Protein AF-A0AAN8IFN5-F1 (afdb_monomer_lite)

InterPro domains:
  IPR032675 Leucine-rich repeat domain superfamily [G3DSA:3.80.10.10] (24-111)

Secondary structure (DSSP, 8-state):
--HHHHHHHHHHHHHHHTT-STTHHHHHHHHT---HHHHHHH-HHHHHHHHHHHTT-EEEESS---EE--HHHHHHHHTTS-TTSGGG---EEEEE-TT----TTS-TT--

Foldseek 3Di:
DDPVVVVVVVVVVVCVVVLNDVPSVVVLCVLQPADPVVCVQQNQQLQVQLSLLSQQKWWDKDPDPDIDNDNVVSCVVLVVADSVDPVSDIHTDDIGNVVGSYDPRRHPPVD

Sequence (111 aa):
MSRFLIRQQEKFVQALGRHNIPGLRWLLEGFNYYDISRVKEVGADRAAAEWIVRCGGAVKFDNIADTFDDYNALIKRTAELDPRIPEDKVKVTHIHAVDASVTGYGCRHFG

Organism: Trichostrongylus colubriformis (NCBI:txid6319)

Radius of gyration: 17.96 Å; chains: 1; boundi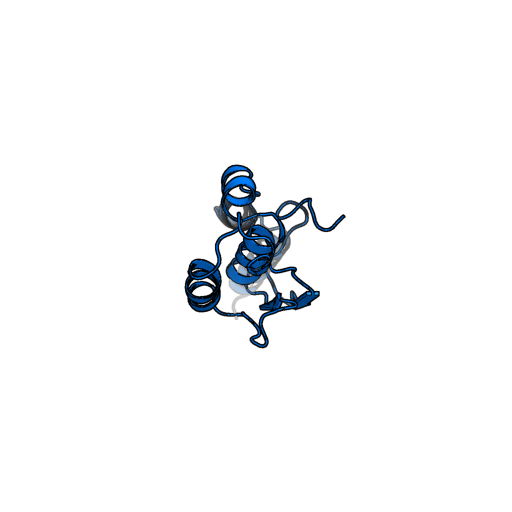ng box: 37×23×57 Å

pLDDT: mean 87.34, std 9.05, range [40.81, 97.0]

Structure (mmCIF, N/CA/C/O backbone):
data_AF-A0AAN8IFN5-F1
#
_entry.id   AF-A0AAN8IFN5-F1
#
loop_
_atom_site.group_PDB
_atom_site.id
_atom_site.type_symbol
_atom_site.label_atom_id
_atom_site.label_alt_id
_atom_site.label_comp_id
_atom_site.label_asym_id
_atom_site.label_entity_id
_atom_site.label_seq_id
_atom_site.pdbx_PDB_ins_code
_atom_site.Cartn_x
_atom_site.Cartn_y
_atom_site.Cartn_z
_atom_site.occupancy
_atom_site.B_iso_or_equiv
_atom_site.auth_seq_id
_atom_site.auth_comp_id
_atom_site.auth_asym_id
_atom_site.auth_atom_id
_atom_site.pdbx_PDB_model_num
ATOM 1 N N . MET A 1 1 ? 15.290 -10.030 -37.961 1.00 60.56 1 MET A N 1
ATOM 2 C CA . MET A 1 1 ? 15.480 -8.734 -37.265 1.00 60.56 1 MET A CA 1
ATOM 3 C C . MET A 1 1 ? 16.890 -8.211 -37.527 1.00 60.56 1 MET A C 1
ATOM 5 O O . MET A 1 1 ? 17.817 -9.009 -37.526 1.00 60.56 1 MET A O 1
ATOM 9 N N . SER A 1 2 ? 17.063 -6.908 -37.786 1.00 83.44 2 SER A N 1
ATOM 10 C CA . SER A 1 2 ? 18.387 -6.285 -37.997 1.00 83.44 2 SER A CA 1
ATOM 11 C C . SER A 1 2 ? 19.271 -6.414 -36.745 1.00 83.44 2 SER A C 1
ATOM 13 O O . SER A 1 2 ? 18.787 -6.195 -35.637 1.00 83.44 2 SER A O 1
ATOM 15 N N . ARG A 1 3 ? 20.573 -6.713 -36.903 1.00 80.00 3 ARG A N 1
ATOM 16 C CA . ARG A 1 3 ? 21.554 -6.807 -35.792 1.00 80.00 3 ARG A CA 1
ATOM 17 C C . ARG A 1 3 ? 21.601 -5.542 -34.925 1.00 80.00 3 ARG A C 1
ATOM 19 O O . ARG A 1 3 ? 21.883 -5.618 -33.733 1.00 80.00 3 ARG A O 1
ATOM 26 N N . PHE A 1 4 ? 21.296 -4.386 -35.513 1.00 83.25 4 PHE A N 1
ATOM 27 C CA . PHE A 1 4 ? 21.179 -3.122 -34.789 1.00 83.25 4 PHE A CA 1
ATOM 28 C C . PHE A 1 4 ? 20.012 -3.131 -33.791 1.00 83.25 4 PHE A C 1
ATOM 30 O O . PHE A 1 4 ? 20.188 -2.723 -32.647 1.00 83.25 4 PHE A O 1
ATOM 37 N N . LEU A 1 5 ? 18.846 -3.646 -34.200 1.00 81.62 5 LEU A N 1
ATOM 38 C CA . LEU A 1 5 ? 17.653 -3.720 -33.350 1.00 81.62 5 LEU A CA 1
ATOM 39 C C . LEU A 1 5 ? 17.860 -4.681 -32.177 1.00 81.62 5 LEU A C 1
ATOM 41 O O . LEU A 1 5 ? 17.500 -4.345 -31.055 1.00 81.62 5 LEU A O 1
ATOM 45 N N . ILE A 1 6 ? 18.517 -5.820 -32.415 1.00 85.12 6 ILE A N 1
ATOM 46 C CA . ILE A 1 6 ? 18.852 -6.797 -31.365 1.00 85.12 6 ILE A CA 1
ATOM 47 C C . ILE A 1 6 ? 19.754 -6.148 -30.303 1.00 85.12 6 ILE A C 1
ATOM 49 O O . ILE A 1 6 ? 19.455 -6.199 -29.115 1.00 85.12 6 ILE A O 1
ATOM 53 N N . ARG A 1 7 ? 20.803 -5.428 -30.725 1.00 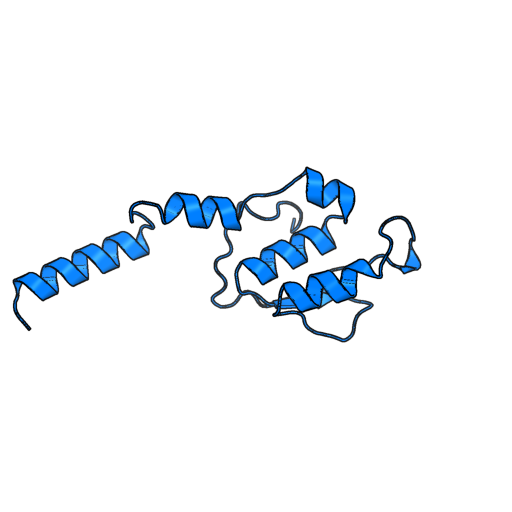84.00 7 ARG A N 1
ATOM 54 C CA . ARG A 1 7 ? 21.719 -4.741 -29.800 1.00 84.00 7 ARG A CA 1
ATOM 55 C C . ARG A 1 7 ? 21.049 -3.602 -29.018 1.00 84.00 7 ARG A C 1
ATOM 57 O O . ARG A 1 7 ? 21.442 -3.321 -27.888 1.00 84.00 7 ARG A O 1
ATOM 64 N N . GLN A 1 8 ? 20.068 -2.915 -29.609 1.00 84.06 8 GLN A N 1
ATOM 65 C CA . GLN A 1 8 ? 19.267 -1.904 -28.905 1.00 84.06 8 GLN A CA 1
ATOM 66 C C . GLN A 1 8 ? 18.323 -2.553 -27.883 1.00 84.06 8 GLN A C 1
ATOM 68 O O . GLN A 1 8 ? 18.236 -2.078 -26.752 1.00 84.06 8 GLN A O 1
ATOM 73 N N . GLN A 1 9 ? 17.689 -3.671 -28.244 1.00 85.31 9 GLN A N 1
ATOM 74 C CA . GLN A 1 9 ? 16.834 -4.447 -27.347 1.00 85.31 9 GLN A CA 1
ATOM 75 C C . GLN A 1 9 ? 17.617 -4.968 -26.134 1.00 85.31 9 GLN A C 1
ATOM 77 O O . GLN A 1 9 ? 17.173 -4.792 -25.004 1.00 85.31 9 GLN A O 1
ATOM 82 N N . GLU A 1 10 ? 18.814 -5.524 -26.335 1.00 86.81 10 GLU A N 1
ATOM 83 C CA . GLU A 1 10 ? 19.684 -5.991 -25.245 1.00 86.81 10 GLU A CA 1
ATOM 84 C C . GLU A 1 10 ? 20.072 -4.860 -24.285 1.00 86.81 10 GLU A C 1
ATOM 86 O O . GLU A 1 10 ? 19.984 -5.019 -23.068 1.00 86.81 10 GLU A O 1
ATOM 91 N N . LYS A 1 11 ? 20.463 -3.691 -24.815 1.00 83.19 11 LYS A N 1
ATOM 92 C CA . LYS A 1 11 ? 20.776 -2.512 -23.991 1.00 83.19 11 LYS A CA 1
ATOM 93 C C . LYS A 1 11 ? 19.572 -2.049 -23.179 1.00 83.19 11 LYS A C 1
ATOM 95 O O . LYS A 1 11 ? 19.741 -1.675 -22.022 1.00 83.19 11 LYS A O 1
ATOM 100 N N . PHE A 1 12 ? 18.379 -2.083 -23.768 1.00 81.81 12 PHE A N 1
ATOM 101 C CA . PHE A 1 12 ? 17.147 -1.717 -23.080 1.00 81.81 12 PHE A CA 1
ATOM 102 C C . PHE A 1 12 ? 16.805 -2.708 -21.962 1.00 81.81 12 PHE A C 1
ATOM 104 O O . PHE A 1 12 ? 16.565 -2.280 -20.840 1.00 81.81 12 PHE A O 1
ATOM 111 N N . VAL A 1 13 ? 16.871 -4.018 -22.221 1.00 82.50 13 VAL A N 1
ATOM 112 C CA . VAL A 1 13 ? 16.639 -5.059 -21.201 1.00 82.50 13 VAL A CA 1
ATOM 113 C C . VAL A 1 13 ? 17.644 -4.938 -20.050 1.00 82.50 13 VAL A C 1
ATOM 115 O O . VAL A 1 13 ? 17.261 -5.004 -18.885 1.00 82.50 13 VAL A O 1
ATOM 118 N N . GLN A 1 14 ? 18.920 -4.679 -20.354 1.00 82.88 14 GLN A N 1
ATOM 119 C CA . GLN A 1 14 ? 19.953 -4.436 -19.340 1.00 82.88 14 GLN A CA 1
ATOM 120 C C . GLN A 1 14 ? 19.698 -3.153 -18.534 1.00 82.88 14 GLN A C 1
ATOM 122 O O . GLN A 1 14 ? 19.917 -3.130 -17.324 1.00 82.88 14 GLN A O 1
ATOM 127 N N . ALA A 1 15 ? 19.228 -2.081 -19.178 1.00 78.19 15 ALA A N 1
ATOM 128 C CA . ALA A 1 15 ? 18.848 -0.849 -18.491 1.00 78.19 15 ALA A CA 1
ATOM 129 C C . ALA A 1 15 ? 17.613 -1.053 -17.597 1.00 78.19 15 ALA A C 1
ATOM 131 O O . ALA A 1 15 ? 17.606 -0.566 -16.468 1.00 78.19 15 ALA A O 1
ATOM 132 N N . LEU A 1 16 ? 16.618 -1.815 -18.065 1.00 77.00 16 LEU A N 1
ATOM 133 C CA . LEU A 1 16 ? 15.410 -2.181 -17.322 1.00 77.00 16 LEU A CA 1
ATOM 134 C C . LEU A 1 16 ? 15.766 -2.984 -16.063 1.00 77.00 16 LEU A C 1
ATOM 136 O O . LEU A 1 16 ? 15.359 -2.608 -14.969 1.00 77.00 16 LEU A O 1
ATOM 140 N N . GLY A 1 17 ? 16.602 -4.020 -16.201 1.00 74.19 17 GLY A N 1
ATOM 141 C CA . GLY A 1 17 ? 17.054 -4.849 -15.077 1.00 74.19 17 GLY A CA 1
ATOM 142 C C . GLY A 1 17 ? 17.931 -4.106 -14.064 1.00 74.19 17 GLY A C 1
ATOM 143 O O . GLY A 1 17 ? 17.991 -4.487 -12.902 1.00 74.19 17 GLY A O 1
ATOM 144 N N . ARG A 1 18 ? 18.592 -3.015 -14.474 1.00 78.94 18 ARG A N 1
ATOM 145 C CA . ARG A 1 18 ? 19.336 -2.116 -13.572 1.00 78.94 18 ARG A CA 1
ATOM 146 C C . ARG A 1 18 ? 18.488 -0.961 -13.035 1.00 78.94 18 ARG A C 1
ATOM 148 O O . ARG A 1 18 ? 19.039 -0.079 -12.381 1.00 78.94 18 ARG A O 1
ATOM 155 N N . HIS A 1 19 ? 17.196 -0.908 -13.373 1.00 71.75 19 HIS A N 1
ATOM 156 C CA . HIS A 1 19 ? 16.312 0.241 -13.141 1.00 71.75 19 HIS A CA 1
ATOM 157 C C . HIS A 1 19 ? 16.904 1.585 -13.611 1.00 71.75 19 HIS A C 1
ATOM 159 O O . HIS A 1 19 ? 16.549 2.654 -13.117 1.00 71.75 19 HIS A O 1
ATOM 165 N N . ASN A 1 20 ? 17.812 1.541 -14.589 1.00 74.38 20 ASN A N 1
ATOM 166 C CA . ASN A 1 20 ? 18.562 2.682 -15.103 1.00 74.38 20 ASN A CA 1
ATOM 167 C C . ASN A 1 20 ? 17.937 3.201 -16.404 1.00 74.38 20 ASN A C 1
ATOM 169 O O . ASN A 1 20 ? 18.617 3.437 -17.403 1.00 74.38 20 ASN A O 1
ATOM 173 N N . ILE A 1 21 ? 16.612 3.311 -16.393 1.00 82.38 21 ILE A N 1
ATOM 174 C CA . ILE A 1 21 ? 15.839 3.976 -17.436 1.00 82.38 21 ILE A CA 1
ATOM 175 C C . ILE A 1 21 ? 15.494 5.368 -16.902 1.00 82.38 21 ILE A C 1
ATOM 177 O O . ILE A 1 21 ? 15.077 5.472 -15.742 1.00 82.38 21 ILE A O 1
ATOM 181 N N . PRO A 1 22 ? 15.660 6.439 -17.700 1.00 81.06 22 PRO A N 1
ATOM 182 C CA . PRO A 1 22 ? 15.302 7.787 -17.271 1.00 81.06 22 PRO A CA 1
ATOM 183 C C . PRO A 1 22 ? 13.882 7.830 -16.687 1.00 81.06 22 PRO A C 1
ATOM 185 O O . PRO A 1 22 ? 12.934 7.374 -17.319 1.00 81.06 22 PRO A O 1
ATOM 188 N N . GLY A 1 23 ? 13.747 8.329 -15.457 1.00 82.75 23 GLY A N 1
ATOM 189 C CA . GLY A 1 23 ? 12.464 8.445 -14.749 1.00 82.75 23 GLY A CA 1
ATOM 190 C C . GLY A 1 23 ? 11.969 7.181 -14.030 1.00 82.75 23 GLY A C 1
ATOM 191 O O . GLY A 1 23 ? 11.238 7.314 -13.052 1.00 82.75 23 GLY A O 1
ATOM 192 N N . LEU A 1 24 ? 12.404 5.973 -14.417 1.00 84.75 24 LEU A N 1
ATOM 193 C CA . LEU A 1 24 ? 11.949 4.723 -13.783 1.00 84.75 24 LEU A CA 1
ATOM 194 C C . LEU A 1 24 ? 12.334 4.661 -12.302 1.00 84.75 24 LEU A C 1
ATOM 196 O O . LEU A 1 24 ? 11.525 4.280 -11.462 1.00 84.75 24 LEU A O 1
ATOM 200 N N . ARG A 1 25 ? 13.558 5.079 -11.972 1.00 85.00 25 ARG A N 1
ATOM 201 C CA . ARG A 1 25 ? 14.026 5.123 -10.585 1.00 85.00 25 ARG A CA 1
ATOM 202 C C . ARG A 1 25 ? 13.174 6.050 -9.715 1.00 85.00 25 ARG A C 1
ATOM 204 O O . ARG A 1 25 ? 12.741 5.636 -8.649 1.00 85.00 25 ARG A O 1
ATOM 211 N N . TRP A 1 26 ? 12.895 7.261 -10.197 1.00 88.38 26 TRP A N 1
ATOM 212 C CA . TRP A 1 26 ? 12.047 8.228 -9.492 1.00 88.38 26 TRP A CA 1
ATOM 213 C C . TRP A 1 26 ? 10.625 7.689 -9.280 1.00 88.38 26 TRP A C 1
ATOM 215 O O . TRP A 1 26 ? 10.067 7.835 -8.197 1.00 88.38 26 TRP A O 1
ATOM 225 N N . LEU A 1 27 ? 10.066 7.005 -10.284 1.00 89.19 27 LEU A N 1
ATOM 226 C CA . LEU A 1 27 ? 8.751 6.374 -10.181 1.00 89.19 27 LEU A CA 1
ATOM 227 C C . LEU A 1 27 ? 8.732 5.277 -9.106 1.00 89.19 27 LEU A C 1
ATOM 229 O O . LEU A 1 27 ? 7.852 5.268 -8.249 1.00 89.19 27 LEU A O 1
ATOM 233 N N . LEU A 1 28 ? 9.720 4.376 -9.125 1.00 88.44 28 LEU A N 1
ATOM 234 C CA . LEU A 1 28 ? 9.835 3.296 -8.140 1.00 88.44 28 LEU A CA 1
ATOM 235 C C . LEU A 1 28 ? 10.028 3.839 -6.723 1.00 88.44 28 LEU A C 1
ATOM 237 O O . LEU A 1 28 ? 9.387 3.345 -5.795 1.00 88.44 28 LEU A O 1
ATOM 241 N N . GLU A 1 29 ? 10.867 4.866 -6.565 1.00 88.62 29 GLU A N 1
ATOM 242 C CA . GLU A 1 29 ? 11.084 5.561 -5.294 1.00 88.62 29 GLU A CA 1
ATOM 243 C C . GLU A 1 29 ? 9.797 6.236 -4.794 1.00 88.62 29 GLU A C 1
ATOM 245 O O . GLU A 1 29 ? 9.479 6.119 -3.615 1.00 88.62 29 GLU A O 1
ATOM 250 N N . GLY A 1 30 ? 9.013 6.867 -5.675 1.00 91.19 30 GLY A N 1
ATOM 251 C CA . GLY A 1 30 ? 7.734 7.489 -5.323 1.00 91.19 30 GLY A CA 1
ATOM 252 C C . GLY A 1 30 ? 6.683 6.479 -4.853 1.00 91.19 30 GLY A C 1
ATOM 253 O O . GLY A 1 30 ? 6.093 6.645 -3.787 1.00 91.19 30 GLY A O 1
ATOM 254 N N . PHE A 1 31 ? 6.490 5.385 -5.596 1.00 91.56 31 PHE A N 1
ATOM 255 C CA . PHE A 1 31 ? 5.554 4.318 -5.209 1.00 91.56 31 PHE A CA 1
ATOM 256 C C . PHE A 1 31 ? 5.970 3.612 -3.915 1.00 91.56 31 PHE A C 1
ATOM 258 O O . PHE A 1 31 ? 5.121 3.196 -3.126 1.00 91.56 31 PHE A O 1
ATOM 265 N N . ASN A 1 32 ? 7.270 3.506 -3.653 1.00 91.94 32 ASN A N 1
ATOM 266 C CA . ASN A 1 32 ? 7.805 2.897 -2.440 1.00 91.94 32 ASN A CA 1
ATOM 267 C C . ASN A 1 32 ? 8.146 3.910 -1.344 1.00 91.94 32 ASN A C 1
ATOM 269 O O . ASN A 1 32 ? 8.814 3.558 -0.377 1.00 91.94 32 ASN A O 1
ATOM 273 N N . TYR A 1 33 ? 7.700 5.159 -1.460 1.00 91.69 33 TYR A N 1
ATOM 274 C CA . TYR A 1 33 ? 7.974 6.148 -0.432 1.00 91.69 33 TYR A CA 1
ATOM 275 C C . TYR A 1 33 ? 7.218 5.814 0.861 1.00 91.69 33 TYR A C 1
ATOM 277 O O . TYR A 1 33 ? 6.006 5.562 0.856 1.00 91.69 33 TYR A O 1
ATOM 285 N N . TYR A 1 34 ? 7.950 5.827 1.975 1.00 90.38 34 TYR A N 1
ATOM 286 C CA . TYR A 1 34 ? 7.395 5.616 3.304 1.00 90.38 34 TYR A CA 1
ATOM 287 C C . TYR A 1 34 ? 6.824 6.924 3.862 1.00 90.38 34 TYR A C 1
ATOM 289 O O . TYR A 1 34 ? 7.562 7.807 4.308 1.00 90.38 34 TYR A O 1
ATOM 297 N N . ASP A 1 35 ? 5.497 7.040 3.851 1.00 90.56 35 ASP A N 1
ATOM 298 C CA . ASP A 1 35 ? 4.795 8.220 4.345 1.00 90.56 35 ASP A CA 1
ATOM 299 C C . ASP A 1 35 ? 4.508 8.126 5.854 1.00 90.56 35 ASP A C 1
ATOM 301 O O . ASP A 1 35 ? 3.529 7.531 6.308 1.00 90.56 35 ASP A O 1
ATOM 305 N N . ILE A 1 36 ? 5.371 8.771 6.642 1.00 90.94 36 ILE A N 1
ATOM 306 C CA . ILE A 1 36 ? 5.249 8.857 8.105 1.00 90.94 36 ILE A CA 1
ATOM 307 C C . ILE A 1 36 ? 3.957 9.574 8.526 1.00 90.94 36 ILE A C 1
ATOM 309 O O . ILE A 1 36 ? 3.403 9.270 9.583 1.00 90.94 36 ILE A O 1
ATOM 313 N N . SER A 1 37 ? 3.486 10.546 7.740 1.00 92.69 37 SER A N 1
ATOM 314 C CA . SER A 1 37 ? 2.263 11.283 8.064 1.00 92.69 37 SER A CA 1
ATOM 315 C C . SER A 1 37 ? 1.042 10.381 7.920 1.00 92.69 37 SER A C 1
ATOM 317 O O . SER A 1 37 ? 0.231 10.308 8.844 1.00 92.69 37 SER A O 1
ATOM 319 N N . ARG A 1 38 ? 1.001 9.577 6.850 1.00 91.31 38 ARG A N 1
ATOM 320 C CA . ARG A 1 38 ? -0.056 8.591 6.625 1.00 91.31 38 ARG A CA 1
ATOM 321 C C . ARG A 1 38 ? -0.087 7.529 7.717 1.00 91.31 38 ARG A C 1
ATOM 323 O O . ARG A 1 38 ? -1.146 7.220 8.248 1.00 91.31 38 ARG A O 1
ATOM 330 N N . VAL A 1 39 ? 1.075 7.030 8.137 1.00 91.25 39 VAL A N 1
ATOM 331 C CA . VAL A 1 39 ? 1.172 6.051 9.237 1.00 91.25 39 VAL A CA 1
ATOM 332 C C . VAL A 1 39 ? 0.604 6.602 10.547 1.00 91.25 39 VAL A C 1
ATOM 334 O O . VAL A 1 39 ? -0.037 5.864 11.290 1.00 91.25 39 VAL A O 1
ATOM 337 N N . LYS A 1 40 ? 0.799 7.894 10.837 1.00 90.06 40 LYS A N 1
ATOM 338 C CA . LYS A 1 40 ? 0.206 8.534 12.023 1.00 90.06 40 LYS A CA 1
ATOM 339 C C . LYS A 1 40 ? -1.309 8.697 11.912 1.00 90.06 40 LYS A C 1
ATOM 341 O O . LYS A 1 40 ? -1.986 8.659 12.932 1.00 90.06 40 LYS A O 1
ATOM 346 N N . GLU A 1 41 ? -1.816 8.909 10.704 1.00 89.81 41 GLU A N 1
ATOM 347 C CA . GLU A 1 41 ? -3.238 9.117 10.439 1.00 89.81 41 GLU A CA 1
ATOM 348 C C . GLU A 1 41 ? -4.035 7.809 10.514 1.00 89.81 41 GLU A C 1
ATOM 350 O O . GLU A 1 41 ? -5.044 7.752 11.210 1.00 89.81 41 GLU A O 1
ATOM 355 N N . VAL A 1 42 ? -3.577 6.759 9.820 1.00 89.19 42 VAL A N 1
ATOM 356 C CA . VAL A 1 42 ? -4.337 5.504 9.656 1.00 89.19 42 VAL A CA 1
ATOM 357 C C . VAL A 1 42 ? -3.746 4.308 10.402 1.00 89.19 42 VAL A C 1
ATOM 359 O O . VAL A 1 42 ? -4.374 3.254 10.474 1.00 89.19 42 VAL A O 1
ATOM 362 N N . GLY A 1 43 ? -2.553 4.447 10.974 1.00 89.69 43 GLY A N 1
ATOM 363 C CA . GLY A 1 43 ? -1.821 3.353 11.606 1.00 89.69 43 GLY A CA 1
ATOM 364 C C . GLY A 1 43 ? -0.921 2.580 10.636 1.00 89.69 43 GLY A C 1
ATOM 365 O O . GLY A 1 43 ? -1.047 2.661 9.413 1.00 89.69 43 GLY A O 1
ATOM 366 N N . ALA A 1 44 ? 0.015 1.815 11.206 1.00 90.06 44 ALA A N 1
ATOM 367 C CA . ALA A 1 44 ? 1.050 1.108 10.452 1.00 90.06 44 ALA A CA 1
ATOM 368 C C . ALA A 1 44 ? 0.480 0.029 9.519 1.00 90.06 44 ALA A C 1
ATOM 370 O O . ALA A 1 44 ? 0.843 0.001 8.348 1.00 90.06 44 ALA A O 1
ATOM 371 N N . ASP A 1 45 ? -0.441 -0.808 10.003 1.00 91.88 45 ASP A N 1
ATOM 372 C CA . ASP A 1 45 ? -1.056 -1.886 9.220 1.00 91.88 45 ASP A CA 1
ATOM 373 C C . ASP A 1 45 ? -1.798 -1.368 7.983 1.00 91.88 45 ASP A C 1
ATOM 375 O O . ASP A 1 45 ? -1.616 -1.883 6.880 1.00 91.88 45 ASP A O 1
ATOM 379 N N . ARG A 1 46 ? -2.594 -0.304 8.136 1.00 92.00 46 ARG A N 1
ATOM 380 C CA . ARG A 1 46 ? -3.344 0.291 7.020 1.00 92.00 46 ARG A CA 1
ATOM 381 C C . ARG A 1 46 ? -2.419 0.976 6.020 1.00 92.00 46 ARG A C 1
ATOM 383 O O . ARG A 1 46 ? -2.555 0.751 4.823 1.00 92.00 46 ARG A O 1
ATOM 390 N N . ALA A 1 47 ? -1.431 1.734 6.494 1.00 92.81 47 ALA A N 1
ATOM 391 C CA . ALA A 1 47 ? -0.431 2.340 5.615 1.00 92.81 47 ALA A CA 1
ATOM 392 C C . ALA A 1 47 ? 0.398 1.280 4.862 1.00 92.81 47 ALA A C 1
ATOM 394 O O . ALA A 1 47 ? 0.730 1.461 3.690 1.00 92.81 47 ALA A O 1
ATOM 395 N N . ALA A 1 48 ? 0.702 0.154 5.511 1.00 92.75 48 ALA A N 1
ATOM 396 C CA . ALA A 1 48 ? 1.399 -0.960 4.888 1.00 92.75 48 ALA A CA 1
ATOM 397 C C . ALA A 1 48 ? 0.535 -1.652 3.824 1.00 92.75 48 ALA A C 1
ATOM 399 O O . ALA A 1 48 ? 1.021 -1.916 2.727 1.00 92.75 48 ALA A O 1
ATOM 400 N N . ALA A 1 49 ? -0.748 -1.883 4.111 1.00 94.12 49 ALA A N 1
ATOM 401 C CA . ALA A 1 49 ? -1.714 -2.402 3.147 1.00 94.12 49 ALA A CA 1
ATOM 402 C C . ALA A 1 49 ? -1.825 -1.509 1.903 1.00 94.12 49 ALA A C 1
ATOM 404 O O . ALA A 1 49 ? -1.710 -1.995 0.779 1.00 94.12 49 ALA A O 1
ATOM 405 N N . GLU A 1 50 ? -1.968 -0.196 2.100 1.00 94.56 50 GLU A N 1
ATOM 406 C CA . GLU A 1 50 ? -2.001 0.789 1.015 1.00 94.56 50 GLU A CA 1
ATOM 407 C C . GLU A 1 50 ? -0.737 0.729 0.146 1.00 94.56 50 GLU A C 1
ATOM 409 O O . GLU A 1 50 ? -0.823 0.798 -1.082 1.00 94.56 50 GLU A O 1
ATOM 414 N N . TRP A 1 51 ? 0.436 0.575 0.768 1.00 94.62 51 TRP A N 1
ATOM 415 C CA . TRP A 1 51 ? 1.704 0.437 0.056 1.00 94.62 51 TRP A CA 1
ATOM 416 C C . TRP A 1 51 ? 1.798 -0.860 -0.756 1.00 94.62 51 TRP A C 1
ATOM 418 O O . TRP A 1 51 ? 2.183 -0.818 -1.923 1.00 94.62 51 TRP A O 1
ATOM 428 N N . ILE A 1 52 ? 1.434 -2.005 -0.178 1.00 95.12 52 ILE A N 1
ATOM 429 C CA . ILE A 1 52 ? 1.488 -3.281 -0.900 1.00 95.12 52 ILE A CA 1
ATOM 430 C C . ILE A 1 52 ? 0.569 -3.239 -2.123 1.00 95.12 52 ILE A C 1
ATOM 432 O O . ILE A 1 52 ? 1.006 -3.563 -3.228 1.00 95.12 52 ILE A O 1
ATOM 436 N N . VAL A 1 53 ? -0.674 -2.789 -1.945 1.00 95.88 53 VAL A N 1
ATOM 437 C CA . VAL A 1 53 ? -1.677 -2.811 -3.016 1.00 95.88 53 VAL A CA 1
ATOM 438 C C . VAL A 1 53 ? -1.347 -1.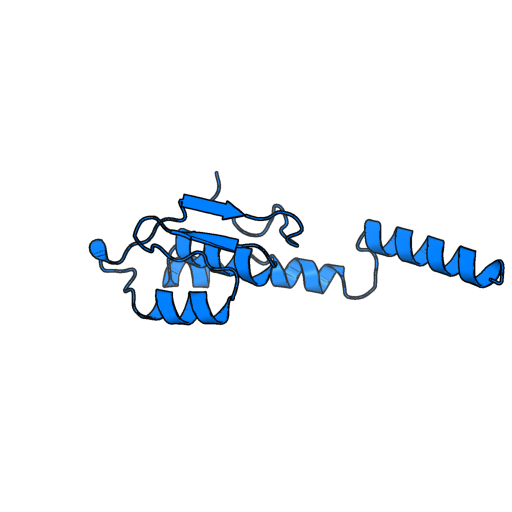815 -4.128 1.00 95.88 53 VAL A C 1
ATOM 440 O O . VAL A 1 53 ? -1.412 -2.169 -5.303 1.00 95.88 53 VAL A O 1
ATOM 443 N N . ARG A 1 54 ? -0.871 -0.599 -3.810 1.00 94.94 54 ARG A N 1
ATOM 444 C CA . ARG A 1 54 ? -0.431 0.350 -4.858 1.00 94.94 54 ARG A CA 1
ATOM 445 C C . ARG A 1 54 ? 0.797 -0.139 -5.637 1.00 94.94 54 ARG A C 1
ATOM 447 O O . ARG A 1 54 ? 1.017 0.301 -6.761 1.00 94.94 54 ARG A O 1
ATOM 454 N N . CYS A 1 55 ? 1.598 -1.028 -5.048 1.00 94.88 55 CYS A N 1
ATOM 455 C CA . CYS A 1 55 ? 2.728 -1.689 -5.704 1.00 94.88 55 CYS A CA 1
ATOM 456 C C . CYS A 1 55 ? 2.322 -2.961 -6.476 1.00 94.88 55 CYS A C 1
ATOM 458 O O . CYS A 1 55 ? 3.203 -3.644 -6.999 1.00 94.88 55 CYS A O 1
ATOM 460 N N . GLY A 1 56 ? 1.025 -3.272 -6.571 1.00 94.94 56 GLY A N 1
ATOM 461 C CA . GLY A 1 56 ? 0.502 -4.425 -7.310 1.00 94.94 56 GLY A CA 1
ATOM 462 C C . GLY A 1 56 ? 0.465 -5.731 -6.514 1.00 94.94 56 GLY A C 1
ATOM 463 O O . GLY A 1 56 ? 0.335 -6.795 -7.108 1.00 94.94 56 GLY A O 1
ATOM 464 N N . GLY A 1 57 ? 0.617 -5.673 -5.189 1.00 95.81 57 GLY A N 1
ATOM 465 C CA . GLY A 1 57 ? 0.387 -6.818 -4.313 1.00 95.81 57 GLY A CA 1
ATOM 466 C C . GLY A 1 57 ? -1.060 -6.904 -3.830 1.00 95.81 57 GLY A C 1
ATOM 467 O O . GLY A 1 57 ? -1.900 -6.069 -4.152 1.00 95.81 57 GLY A O 1
ATOM 468 N N . ALA A 1 58 ? -1.329 -7.898 -2.991 1.00 97.00 58 ALA A N 1
ATOM 469 C CA . ALA A 1 58 ? -2.600 -8.061 -2.305 1.00 97.00 58 ALA A CA 1
ATOM 470 C C . ALA A 1 58 ? -2.396 -8.298 -0.806 1.00 97.00 58 ALA A C 1
ATOM 472 O O . ALA A 1 58 ? -1.358 -8.810 -0.376 1.00 97.00 58 ALA A O 1
ATOM 473 N N . VAL A 1 59 ? -3.392 -7.938 -0.001 1.00 96.44 59 VAL A N 1
ATOM 474 C CA . VAL A 1 59 ? -3.343 -8.069 1.462 1.00 96.44 59 VAL A CA 1
ATOM 475 C C . VAL A 1 59 ? -4.643 -8.603 2.038 1.00 96.44 59 VAL A C 1
ATOM 477 O O . VAL A 1 59 ? -5.714 -8.449 1.454 1.00 96.44 59 VAL A O 1
ATOM 480 N N . LYS A 1 60 ? -4.548 -9.190 3.229 1.00 96.25 60 LYS A N 1
ATOM 481 C CA . LYS A 1 60 ? -5.700 -9.604 4.028 1.00 96.25 60 LYS A CA 1
ATOM 482 C C . LYS A 1 60 ? -5.558 -9.113 5.462 1.00 96.25 60 LYS A C 1
ATOM 484 O O . LYS A 1 60 ? -4.460 -9.154 6.023 1.00 96.25 60 LYS A O 1
ATOM 489 N N . PHE A 1 61 ? -6.672 -8.692 6.053 1.00 94.62 61 PHE A N 1
ATOM 490 C CA . PHE A 1 61 ? -6.737 -8.311 7.463 1.00 94.62 61 PHE A CA 1
ATOM 491 C C . PHE A 1 61 ? -7.269 -9.453 8.340 1.00 94.62 61 PHE A C 1
ATOM 493 O O . PHE A 1 61 ? -7.748 -10.467 7.842 1.00 94.62 61 PHE A O 1
ATOM 500 N N . ASP A 1 62 ? -7.150 -9.314 9.655 1.00 91.44 62 ASP A N 1
ATOM 501 C CA . ASP A 1 62 ? -7.728 -10.229 10.646 1.00 91.44 62 ASP A CA 1
ATOM 502 C C . ASP A 1 62 ? -9.260 -10.134 10.712 1.00 91.44 62 ASP A C 1
ATOM 504 O O . ASP A 1 62 ? -9.951 -11.143 10.584 1.00 91.44 62 ASP A O 1
ATOM 508 N N . ASN A 1 63 ? -9.787 -8.918 10.855 1.00 85.19 63 ASN A N 1
ATOM 509 C CA . ASN A 1 63 ? -11.211 -8.651 11.083 1.00 85.19 63 ASN A CA 1
ATOM 510 C C . ASN A 1 63 ? -11.989 -8.335 9.794 1.00 85.19 63 ASN A C 1
ATOM 512 O O . ASN A 1 63 ? -13.147 -7.923 9.841 1.00 85.19 63 ASN A O 1
ATOM 516 N N . ILE A 1 64 ? -11.363 -8.522 8.628 1.00 89.06 64 ILE A N 1
ATOM 517 C CA . ILE A 1 64 ? -11.997 -8.347 7.320 1.00 89.06 64 ILE A CA 1
ATOM 518 C C . ILE A 1 64 ? -11.780 -9.618 6.503 1.00 89.06 64 ILE A C 1
ATOM 520 O O . ILE A 1 64 ? -10.647 -10.039 6.280 1.00 89.06 64 ILE A O 1
ATOM 524 N N . ALA A 1 65 ? -12.877 -10.237 6.064 1.00 89.06 65 ALA A N 1
ATOM 525 C CA . ALA A 1 65 ? -12.826 -11.488 5.309 1.00 89.06 65 ALA A CA 1
ATOM 526 C C . ALA A 1 65 ? -12.207 -11.311 3.910 1.00 89.06 65 ALA A C 1
ATOM 528 O O . ALA A 1 65 ? -11.559 -12.234 3.405 1.00 89.06 65 ALA A O 1
ATOM 529 N N . ASP A 1 66 ? -12.398 -10.131 3.321 1.00 92.38 66 ASP A N 1
ATOM 530 C CA . ASP A 1 66 ? -11.974 -9.794 1.968 1.00 92.38 66 ASP A CA 1
ATOM 531 C C . ASP A 1 66 ? -10.448 -9.775 1.823 1.00 92.38 66 ASP A C 1
ATOM 533 O O . ASP A 1 66 ? -9.699 -9.423 2.738 1.00 92.38 66 ASP A O 1
ATOM 537 N N . THR A 1 67 ? -9.994 -10.149 0.630 1.00 95.88 67 THR A N 1
ATOM 538 C CA . THR A 1 67 ? -8.620 -9.912 0.181 1.00 95.88 67 THR A CA 1
ATOM 539 C C . THR A 1 67 ? -8.630 -8.682 -0.711 1.00 95.88 67 THR A C 1
ATOM 541 O O . THR A 1 67 ? -9.492 -8.562 -1.577 1.00 95.88 67 THR A O 1
ATOM 544 N N . PHE A 1 68 ? -7.689 -7.773 -0.488 1.00 96.56 68 PHE A N 1
ATOM 545 C CA . PHE A 1 68 ? -7.608 -6.506 -1.201 1.00 96.56 68 PHE A CA 1
ATOM 546 C C . PHE A 1 68 ? -6.428 -6.515 -2.160 1.00 96.56 68 PHE A C 1
ATOM 548 O O . PHE A 1 68 ? -5.284 -6.525 -1.715 1.00 96.56 68 PHE A O 1
ATOM 555 N N . ASP A 1 69 ? -6.723 -6.487 -3.454 1.00 96.31 69 ASP A N 1
ATOM 556 C CA . ASP A 1 69 ? -5.802 -6.282 -4.579 1.00 96.31 69 ASP A CA 1
ATOM 557 C C . ASP A 1 69 ? -6.137 -5.003 -5.382 1.00 96.31 69 ASP A C 1
ATOM 559 O O . ASP A 1 69 ? -5.299 -4.487 -6.118 1.00 96.31 69 ASP A O 1
ATOM 563 N N . ASP A 1 70 ? -7.336 -4.442 -5.192 1.00 96.75 70 ASP A N 1
ATOM 564 C CA . ASP A 1 70 ? -7.735 -3.118 -5.675 1.00 96.75 70 ASP A CA 1
ATOM 565 C C . ASP A 1 70 ? -7.549 -2.052 -4.580 1.00 96.75 70 ASP A C 1
ATOM 567 O O . ASP A 1 70 ? -8.166 -2.089 -3.508 1.00 96.75 70 ASP A O 1
ATOM 571 N N . TYR A 1 71 ? -6.718 -1.050 -4.881 1.00 95.12 71 TYR A N 1
ATOM 572 C CA . TYR A 1 71 ? -6.429 0.070 -3.986 1.00 95.12 71 TYR A CA 1
ATOM 573 C C . TYR A 1 71 ? -7.687 0.865 -3.612 1.00 95.12 71 TYR A C 1
ATOM 575 O O . TYR A 1 71 ? -7.866 1.247 -2.456 1.00 95.12 71 TYR A O 1
ATOM 583 N N . ASN A 1 72 ? -8.594 1.100 -4.560 1.00 96.06 72 ASN A N 1
ATOM 584 C CA . ASN A 1 72 ? -9.802 1.881 -4.304 1.00 96.06 72 ASN A CA 1
ATOM 585 C C . ASN A 1 72 ? -10.776 1.115 -3.405 1.00 96.06 72 ASN A C 1
ATOM 587 O O . ASN A 1 72 ? -11.392 1.709 -2.516 1.00 96.06 72 ASN A O 1
ATOM 591 N N . ALA A 1 73 ? -10.887 -0.203 -3.599 1.00 95.88 73 ALA A N 1
ATOM 592 C CA . ALA A 1 73 ? -11.687 -1.067 -2.737 1.00 95.88 73 ALA A CA 1
ATOM 593 C C . ALA A 1 73 ? -11.136 -1.087 -1.302 1.00 95.88 73 ALA A C 1
ATOM 595 O O . ALA A 1 73 ? -11.903 -0.931 -0.348 1.00 95.88 73 ALA A O 1
ATOM 596 N N . LEU A 1 74 ? -9.809 -1.184 -1.153 1.00 95.50 74 LEU A N 1
ATOM 597 C CA . LEU A 1 74 ? -9.122 -1.104 0.136 1.00 95.50 74 LEU A CA 1
ATOM 598 C C . LEU A 1 74 ? -9.415 0.216 0.860 1.00 95.50 74 LEU A C 1
ATOM 600 O O . LEU A 1 74 ? -9.814 0.215 2.027 1.00 95.50 74 LEU A O 1
ATOM 604 N N . ILE A 1 75 ? -9.226 1.349 0.180 1.00 94.44 75 ILE A N 1
ATOM 605 C CA . ILE A 1 75 ? -9.456 2.669 0.778 1.00 94.44 75 ILE A CA 1
ATOM 606 C C . ILE A 1 75 ? -10.917 2.825 1.179 1.00 94.44 75 ILE A C 1
ATOM 608 O O . ILE A 1 75 ? -11.189 3.217 2.309 1.00 94.44 75 ILE A O 1
ATOM 612 N N . LYS A 1 76 ? -11.857 2.466 0.298 1.00 94.62 76 LYS A N 1
ATOM 613 C CA . LYS A 1 76 ? -13.289 2.576 0.584 1.00 94.62 76 LYS A CA 1
ATOM 614 C C . LYS A 1 76 ? -13.680 1.767 1.816 1.00 94.62 76 LYS A C 1
ATOM 616 O O . LYS A 1 76 ? -14.338 2.301 2.700 1.00 94.62 76 LYS A O 1
ATOM 621 N N . ARG A 1 77 ? -13.253 0.503 1.889 1.00 93.69 77 ARG A N 1
ATOM 622 C CA . ARG A 1 77 ? -13.611 -0.374 3.007 1.00 93.69 77 ARG A CA 1
ATOM 623 C C . ARG A 1 77 ? -12.981 0.091 4.307 1.00 93.69 77 ARG A C 1
ATOM 625 O O . ARG A 1 77 ? -13.627 0.097 5.346 1.00 93.69 77 ARG A O 1
ATOM 632 N N . THR A 1 78 ? -11.714 0.478 4.262 1.00 91.06 78 THR A N 1
ATOM 633 C CA . THR A 1 78 ? -11.024 0.875 5.483 1.00 91.06 78 THR A CA 1
ATOM 634 C C . THR A 1 78 ? -11.442 2.276 5.941 1.00 91.06 78 THR A C 1
ATOM 636 O O . THR A 1 78 ? -11.376 2.556 7.132 1.00 91.06 78 THR A O 1
ATOM 639 N N . ALA A 1 79 ? -11.903 3.170 5.059 1.00 90.44 79 ALA A N 1
ATOM 640 C CA . ALA A 1 79 ? -12.403 4.500 5.433 1.00 90.44 79 ALA A CA 1
ATOM 641 C C . ALA A 1 79 ? -13.597 4.459 6.405 1.00 90.44 79 ALA A C 1
ATOM 643 O O . ALA A 1 79 ? -13.840 5.437 7.104 1.00 90.44 79 ALA A O 1
ATOM 644 N N . GLU A 1 80 ? -14.305 3.331 6.471 1.00 90.19 80 GLU A N 1
ATOM 645 C CA . GLU A 1 80 ? -15.385 3.074 7.431 1.00 90.19 80 GLU A CA 1
ATOM 646 C C . GLU A 1 80 ? -14.871 2.785 8.855 1.00 90.19 80 GLU A C 1
ATOM 648 O O . GLU A 1 80 ? -15.666 2.776 9.786 1.00 90.19 80 GLU A O 1
ATOM 653 N N . LEU A 1 81 ? -13.563 2.553 9.027 1.00 88.62 81 LEU A N 1
ATOM 654 C CA . LEU A 1 81 ? -12.920 2.1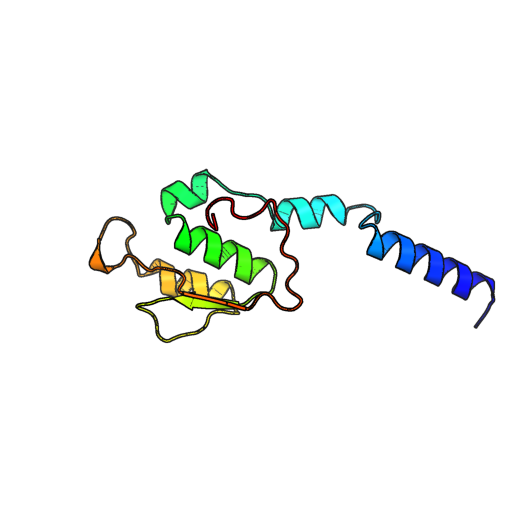88 10.293 1.00 88.62 81 LEU A CA 1
ATOM 655 C C . LEU A 1 81 ? -12.233 3.401 10.931 1.00 88.62 81 LEU A C 1
ATOM 657 O O . LEU A 1 81 ? -11.373 4.025 10.289 1.00 88.62 81 LEU A O 1
ATOM 661 N N . ASP A 1 82 ? -12.534 3.686 12.203 1.00 87.12 82 ASP A N 1
ATOM 662 C CA . ASP A 1 82 ? -11.847 4.729 12.971 1.00 87.12 82 ASP A CA 1
ATOM 663 C C . ASP A 1 82 ? -10.597 4.158 13.676 1.00 87.12 82 ASP A C 1
ATOM 665 O O . ASP A 1 82 ? -10.712 3.349 14.597 1.00 87.12 82 ASP A O 1
ATOM 669 N N . PRO A 1 83 ? -9.375 4.602 13.326 1.00 79.50 83 PRO A N 1
ATOM 670 C CA . PRO A 1 83 ? -8.143 4.118 13.955 1.00 79.50 83 PRO A CA 1
ATOM 671 C C . PRO A 1 83 ? -8.020 4.449 15.456 1.00 79.50 83 PRO A C 1
ATOM 673 O O . PRO A 1 83 ? -7.108 3.943 16.115 1.00 79.50 83 PRO A O 1
ATOM 676 N N . ARG A 1 84 ? -8.890 5.305 16.009 1.00 83.94 84 ARG A N 1
ATOM 677 C CA . ARG A 1 84 ? -8.951 5.641 17.443 1.00 83.94 84 ARG A CA 1
ATOM 678 C C . ARG A 1 84 ? -9.785 4.645 18.247 1.00 83.94 84 ARG A C 1
ATOM 680 O O . ARG A 1 84 ? -9.638 4.603 19.468 1.00 83.94 84 ARG A O 1
ATOM 687 N N . ILE A 1 85 ? -10.642 3.873 17.582 1.00 88.56 85 ILE A N 1
ATOM 688 C CA . ILE A 1 85 ? -11.519 2.880 18.197 1.00 88.56 85 ILE A CA 1
ATOM 689 C C . ILE A 1 85 ? -10.786 1.526 18.189 1.00 88.56 85 ILE A C 1
ATOM 691 O O . ILE A 1 85 ? -10.407 1.044 17.120 1.00 88.56 85 ILE A O 1
ATOM 695 N N . PRO A 1 86 ? -10.529 0.899 19.355 1.00 85.75 86 PRO A N 1
ATOM 696 C CA . PRO A 1 86 ? -9.812 -0.375 19.422 1.00 85.75 86 PRO A CA 1
ATOM 697 C C . PRO A 1 86 ? -10.458 -1.501 18.607 1.00 85.75 86 PRO A C 1
ATOM 699 O O . PRO A 1 86 ? -9.741 -2.336 18.059 1.00 85.75 86 PRO A O 1
ATOM 702 N N . GLU A 1 87 ? -11.787 -1.514 18.521 1.00 86.38 87 GLU A N 1
ATOM 703 C CA . GLU A 1 87 ? -12.585 -2.510 17.801 1.00 86.38 87 GLU A CA 1
ATOM 704 C C . GLU A 1 87 ? -12.440 -2.396 16.275 1.00 86.38 87 GLU A C 1
ATOM 706 O O . GLU A 1 87 ? -12.471 -3.407 15.576 1.00 86.38 87 GLU A O 1
ATOM 711 N N . ASP A 1 88 ? -12.207 -1.184 15.768 1.00 86.94 88 ASP A N 1
ATOM 712 C CA . ASP A 1 88 ? -12.015 -0.893 14.341 1.00 86.94 88 ASP A CA 1
ATOM 713 C C . ASP A 1 88 ? -10.560 -1.094 13.892 1.00 86.94 88 ASP A C 1
ATOM 715 O O . ASP A 1 88 ? -10.214 -0.950 12.712 1.00 86.94 88 ASP A O 1
ATOM 719 N N . LYS A 1 89 ? -9.670 -1.433 14.831 1.00 86.75 89 LYS A N 1
ATOM 720 C CA . LYS A 1 89 ? -8.269 -1.689 14.529 1.00 86.75 89 LYS A CA 1
ATOM 721 C C . LYS A 1 89 ? -8.136 -3.000 13.761 1.00 86.75 89 LYS A C 1
ATOM 723 O O . LYS A 1 89 ? -8.478 -4.074 14.248 1.00 86.75 89 LYS A O 1
ATOM 728 N N . VAL A 1 90 ? -7.546 -2.900 12.577 1.00 89.38 90 VAL A N 1
ATOM 729 C CA . VAL A 1 90 ? -7.244 -4.041 11.712 1.00 89.38 90 VAL A CA 1
ATOM 730 C C . VAL A 1 90 ? -5.752 -4.314 11.676 1.00 89.38 90 VAL A C 1
ATOM 732 O O . VAL A 1 90 ? -4.943 -3.383 11.694 1.00 89.38 90 VAL A O 1
ATOM 735 N N . LYS A 1 91 ? -5.391 -5.595 11.606 1.00 92.00 91 LYS A N 1
ATOM 736 C CA . LYS A 1 91 ? -4.007 -6.046 11.446 1.00 92.00 91 LYS A CA 1
ATOM 737 C C . LYS A 1 91 ? -3.835 -6.776 10.134 1.00 92.00 91 LYS A C 1
ATOM 739 O O . LYS A 1 91 ? -4.658 -7.622 9.787 1.00 92.00 91 LYS A O 1
ATOM 744 N N . VAL A 1 92 ? -2.761 -6.478 9.413 1.00 92.75 92 VAL A N 1
ATOM 745 C CA . VAL A 1 92 ? -2.413 -7.230 8.206 1.00 92.75 92 VAL A CA 1
ATOM 746 C C . VAL A 1 92 ? -1.942 -8.615 8.636 1.00 92.75 92 VAL A C 1
ATOM 748 O O . VAL A 1 92 ? -0.973 -8.754 9.376 1.00 92.75 92 VAL A O 1
ATOM 751 N N . THR A 1 93 ? -2.637 -9.652 8.177 1.00 94.00 93 THR A N 1
ATOM 752 C CA . THR A 1 93 ? -2.306 -11.048 8.503 1.00 94.00 93 THR A CA 1
ATOM 753 C C . THR A 1 93 ? -1.581 -11.745 7.365 1.00 94.00 93 THR A C 1
ATOM 755 O O . THR A 1 93 ? -0.740 -12.604 7.611 1.00 94.00 93 THR A O 1
ATOM 758 N N . HIS A 1 94 ? -1.898 -11.383 6.120 1.00 94.38 94 HIS A N 1
ATOM 759 C CA . HIS A 1 94 ? -1.311 -11.997 4.935 1.00 94.38 94 HIS A CA 1
ATOM 760 C C . HIS A 1 94 ? -0.961 -10.936 3.903 1.00 94.38 94 HIS A C 1
ATOM 762 O O . HIS A 1 94 ? -1.712 -9.982 3.689 1.00 94.38 94 HIS A O 1
ATOM 768 N N . ILE A 1 95 ? 0.172 -11.152 3.241 1.00 94.25 95 ILE A N 1
ATOM 769 C CA . ILE A 1 95 ? 0.672 -10.330 2.145 1.00 94.25 95 ILE A CA 1
ATOM 770 C C . ILE A 1 95 ? 0.999 -11.263 0.991 1.00 94.25 95 ILE A C 1
ATOM 772 O O . ILE A 1 95 ? 1.804 -12.182 1.133 1.00 94.25 95 ILE A O 1
ATOM 776 N N . HIS A 1 96 ? 0.390 -11.001 -0.156 1.00 94.69 96 HIS A N 1
ATOM 777 C CA . HIS A 1 96 ? 0.728 -11.631 -1.416 1.00 94.69 96 HIS A CA 1
ATOM 778 C C . HIS A 1 96 ? 1.418 -10.595 -2.305 1.00 94.69 96 HIS A C 1
ATOM 780 O O . HIS A 1 96 ? 0.768 -9.772 -2.942 1.00 94.69 96 HIS A O 1
ATOM 786 N N . ALA A 1 97 ? 2.750 -10.620 -2.319 1.00 92.12 97 ALA A N 1
ATOM 787 C CA . ALA A 1 97 ? 3.581 -9.672 -3.065 1.00 92.12 97 ALA A CA 1
ATOM 788 C C . ALA A 1 97 ? 4.386 -10.349 -4.191 1.00 92.12 97 ALA A 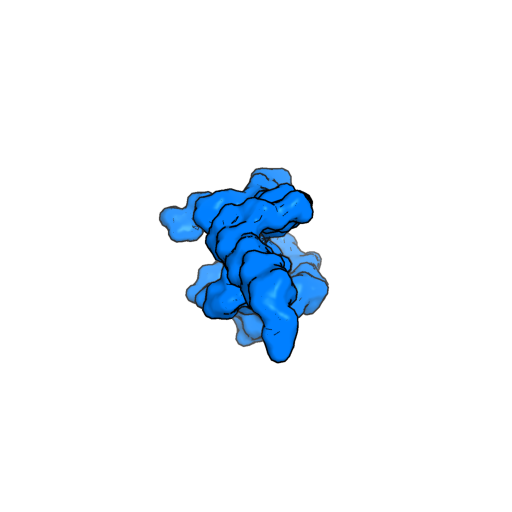C 1
ATOM 790 O O . ALA A 1 97 ? 5.445 -9.856 -4.578 1.00 92.12 97 ALA A O 1
ATOM 791 N N . VAL A 1 98 ? 3.908 -11.490 -4.704 1.00 91.38 98 VAL A N 1
ATOM 792 C CA . VAL A 1 98 ? 4.499 -12.124 -5.893 1.00 91.38 98 VAL A CA 1
ATOM 793 C C . VAL A 1 98 ? 4.301 -11.181 -7.079 1.00 91.38 98 VAL A C 1
ATOM 795 O O . VAL A 1 98 ? 3.196 -10.691 -7.286 1.00 91.38 98 VAL A O 1
ATOM 798 N N . ASP A 1 99 ? 5.388 -10.883 -7.793 1.00 89.38 99 ASP A N 1
ATOM 799 C CA . ASP A 1 99 ? 5.449 -9.926 -8.912 1.00 89.38 99 ASP A CA 1
ATOM 800 C C . ASP A 1 99 ? 5.084 -8.467 -8.568 1.00 89.38 99 ASP A C 1
ATOM 802 O O . ASP A 1 99 ? 5.026 -7.606 -9.450 1.00 89.38 99 ASP A O 1
ATOM 806 N N . ALA A 1 100 ? 4.909 -8.148 -7.283 1.00 91.75 100 ALA A N 1
ATOM 807 C CA . ALA A 1 100 ? 4.675 -6.783 -6.838 1.00 91.75 100 ALA A CA 1
ATOM 808 C C . ALA A 1 100 ? 5.968 -5.956 -6.907 1.00 91.75 100 ALA A C 1
ATOM 810 O O . ALA A 1 100 ? 7.061 -6.416 -6.570 1.00 91.75 100 ALA A O 1
ATOM 811 N N . SER A 1 101 ? 5.841 -4.682 -7.274 1.00 91.00 101 SER A N 1
ATOM 812 C CA . SER A 1 101 ? 6.958 -3.730 -7.362 1.00 91.00 101 SER A CA 1
ATOM 813 C C . SER A 1 101 ? 7.305 -3.119 -5.997 1.00 91.00 101 SER A C 1
ATOM 815 O O . SER A 1 101 ? 7.382 -1.894 -5.839 1.00 91.00 101 SER A O 1
ATOM 817 N N . VAL A 1 102 ? 7.477 -3.980 -4.993 1.00 90.56 102 VAL A N 1
ATOM 818 C CA . VAL A 1 102 ? 7.844 -3.606 -3.622 1.00 90.56 102 VAL A CA 1
ATOM 819 C C . VAL A 1 102 ? 9.361 -3.552 -3.456 1.00 90.56 102 VAL A C 1
ATOM 821 O O . VAL A 1 102 ? 10.108 -4.338 -4.032 1.00 90.56 102 VAL A O 1
ATOM 824 N N . THR A 1 103 ? 9.836 -2.616 -2.640 1.00 86.31 103 THR A N 1
ATOM 825 C CA . THR A 1 103 ? 11.258 -2.461 -2.302 1.00 86.31 103 THR A CA 1
ATOM 826 C C . THR A 1 103 ? 11.463 -2.481 -0.789 1.00 86.31 103 THR A C 1
ATOM 828 O O . THR A 1 103 ? 10.529 -2.256 -0.021 1.00 86.31 103 THR A O 1
ATOM 831 N N . GLY A 1 104 ? 12.705 -2.665 -0.335 1.00 81.00 104 GLY A N 1
ATOM 832 C CA . GLY A 1 104 ? 13.042 -2.654 1.096 1.00 81.00 104 GLY A CA 1
ATOM 833 C C . GLY A 1 104 ? 12.858 -1.305 1.814 1.00 81.00 104 GLY A C 1
ATOM 834 O O . GLY A 1 104 ? 13.083 -1.228 3.017 1.00 81.00 104 GLY A O 1
ATOM 835 N N . TYR A 1 105 ? 12.468 -0.237 1.110 1.00 76.56 105 TYR A N 1
ATOM 836 C CA . TYR A 1 105 ? 12.325 1.107 1.682 1.00 76.56 105 TYR A CA 1
ATOM 837 C C . TYR A 1 105 ? 10.891 1.467 2.097 1.00 76.56 105 TYR A C 1
ATOM 839 O O . TYR A 1 105 ? 10.713 2.462 2.801 1.00 76.56 105 TYR A O 1
ATOM 847 N N . GLY A 1 106 ? 9.888 0.688 1.672 1.00 70.56 106 GLY A N 1
ATOM 848 C CA . GLY A 1 106 ? 8.494 1.136 1.677 1.00 70.56 106 GLY A CA 1
ATOM 849 C C . GLY A 1 106 ? 7.739 1.020 2.994 1.00 70.56 106 GLY A C 1
ATOM 850 O O . GLY A 1 106 ? 7.045 1.965 3.348 1.00 70.56 106 GLY A O 1
ATOM 851 N N . CYS A 1 107 ? 7.897 -0.052 3.772 1.00 69.75 107 CYS A N 1
ATOM 852 C CA . CYS A 1 107 ? 7.359 -0.096 5.133 1.00 69.75 107 CYS A CA 1
ATOM 853 C C . CYS A 1 107 ? 8.375 -0.706 6.092 1.00 69.75 107 CYS A C 1
ATOM 855 O O . CYS A 1 107 ? 8.686 -1.893 6.035 1.00 69.75 107 CYS A O 1
ATOM 857 N N . ARG A 1 108 ? 8.895 0.134 6.993 1.00 68.31 108 ARG A N 1
ATOM 858 C CA . ARG A 1 108 ? 9.909 -0.253 7.989 1.00 68.31 108 ARG A CA 1
ATOM 859 C C . ARG A 1 108 ? 9.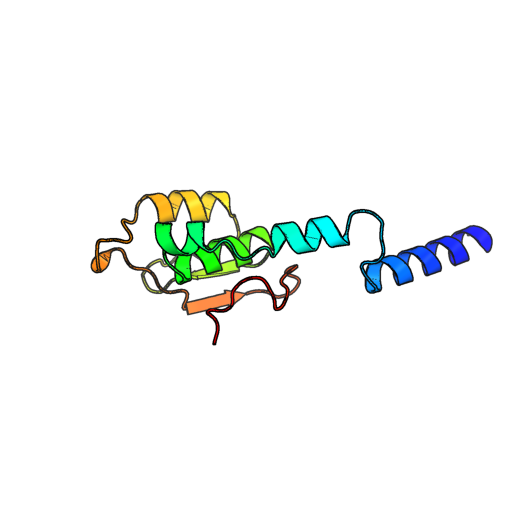325 -0.987 9.201 1.00 68.31 108 ARG A C 1
ATOM 861 O O . ARG A 1 108 ? 10.072 -1.329 10.106 1.00 68.31 108 ARG A O 1
ATOM 868 N N . HIS A 1 109 ? 8.007 -1.184 9.231 1.00 62.62 109 HIS A N 1
ATOM 869 C CA . HIS A 1 109 ? 7.280 -1.783 10.352 1.00 62.62 109 HIS A CA 1
ATOM 870 C C . HIS A 1 109 ? 7.039 -3.290 10.210 1.00 62.62 109 HIS A C 1
ATOM 872 O O . HIS A 1 109 ? 6.488 -3.890 11.123 1.00 62.62 109 HIS A O 1
ATOM 878 N N . PHE A 1 110 ? 7.482 -3.915 9.115 1.00 57.12 110 PHE A N 1
ATOM 879 C CA . PHE A 1 110 ? 7.481 -5.377 8.960 1.00 57.12 110 PHE A CA 1
ATOM 880 C C . PHE A 1 110 ? 8.640 -6.079 9.699 1.00 57.12 110 PHE A C 1
ATOM 882 O O . PHE A 1 110 ? 9.050 -7.166 9.298 1.00 57.12 110 PHE A O 1
ATOM 889 N N . GLY A 1 111 ? 9.191 -5.448 10.740 1.00 40.81 111 GLY A N 1
ATOM 890 C CA . GLY A 1 111 ? 10.301 -5.955 11.553 1.00 40.81 111 GLY A CA 1
ATOM 891 C C . GLY A 1 111 ? 9.879 -6.230 12.983 1.00 40.81 111 GLY A C 1
ATOM 892 O O . GLY A 1 111 ? 9.129 -5.391 13.531 1.00 40.81 111 GLY A O 1
#